Protein AF-R4KXL6-F1 (afdb_monomer_lite)

Organism: Sphingomonas elodea (NCBI:txid179878)

Foldseek 3Di:
DLVLLVPLPDPPVLSVVCSVLLVVLVVQLCVLQVQLVPDPDPVSVVVSLVSSVVSVVVNLCCLCPVSVVSLVVDDPVCSVVSVVVSVCVNVVVVVPSD

Sequence (98 aa):
LIELVLVMRLSESETVSKSVRLGFAAALMIALGYPGEIAADNGTRALWGTLSTIPFLYIVWELFRGLGDSINRQPESVRPLIRKARLLTFASWGNYPI

pLDDT: mean 92.11, std 5.05, range [69.88, 97.38]

Secondary structure (DSSP, 8-state):
-HHHHHTT---HHHHHHHHHHHHHHHHHHHHHHHHHHT-SSHHHHHHHHHHHHHHHHHHHHIIIIITHHHHHTS-TTTHHHHHHHHHHHHHHHTTTT-

Structure (mmCIF, N/CA/C/O backbone):
data_AF-R4KXL6-F1
#
_entry.id   AF-R4KXL6-F1
#
loop_
_atom_site.group_PDB
_atom_site.id
_atom_site.type_symbol
_atom_site.label_atom_id
_atom_site.label_alt_id
_atom_site.label_comp_id
_atom_site.label_asym_id
_atom_site.label_entity_id
_atom_site.label_seq_id
_atom_site.pdbx_PDB_ins_code
_atom_site.Cartn_x
_atom_site.Cartn_y
_atom_site.Cartn_z
_atom_site.occupancy
_atom_site.B_iso_or_equiv
_atom_site.auth_seq_id
_atom_site.auth_comp_id
_atom_site.auth_asym_id
_atom_site.auth_atom_id
_atom_site.pdbx_PDB_model_num
ATOM 1 N N . LEU A 1 1 ? -7.220 2.723 -0.336 1.00 84.31 1 LEU A N 1
ATOM 2 C CA . LEU A 1 1 ? -6.190 2.388 0.684 1.00 84.31 1 LEU A CA 1
ATOM 3 C C . LEU A 1 1 ? -6.305 3.274 1.925 1.00 84.31 1 LEU A C 1
ATOM 5 O O . LEU A 1 1 ? -6.615 2.746 2.982 1.00 84.31 1 LEU A O 1
ATOM 9 N N . ILE A 1 2 ? -6.115 4.594 1.812 1.00 90.38 2 ILE A N 1
ATOM 10 C CA . ILE A 1 2 ? -6.193 5.523 2.961 1.00 90.38 2 ILE A CA 1
ATOM 11 C C . ILE A 1 2 ? -7.578 5.530 3.614 1.00 90.38 2 ILE A C 1
ATOM 13 O O . ILE A 1 2 ? -7.680 5.446 4.830 1.00 90.38 2 ILE A O 1
ATOM 17 N N . GLU A 1 3 ? -8.646 5.512 2.817 1.00 90.62 3 GLU A N 1
ATOM 18 C CA . GLU A 1 3 ? -10.027 5.398 3.312 1.00 90.62 3 GLU A CA 1
ATOM 19 C C . GLU A 1 3 ? -10.218 4.195 4.246 1.00 90.62 3 GLU A C 1
ATOM 21 O O . GLU A 1 3 ? -10.865 4.306 5.284 1.00 90.62 3 GLU A O 1
ATOM 26 N N . LEU A 1 4 ? -9.592 3.056 3.921 1.00 90.75 4 LEU A N 1
ATOM 27 C CA . LEU A 1 4 ? -9.637 1.862 4.758 1.00 90.75 4 LEU A CA 1
ATOM 28 C C . LEU A 1 4 ? -8.918 2.096 6.094 1.00 90.75 4 LEU A C 1
ATOM 30 O O . LEU A 1 4 ? -9.416 1.653 7.121 1.00 90.75 4 LEU A O 1
ATOM 34 N N . VAL A 1 5 ? -7.786 2.808 6.101 1.00 91.00 5 VAL A N 1
ATOM 35 C CA . VAL A 1 5 ? -7.058 3.180 7.329 1.00 91.00 5 VAL A CA 1
ATOM 36 C C . VAL A 1 5 ? -7.911 4.094 8.212 1.0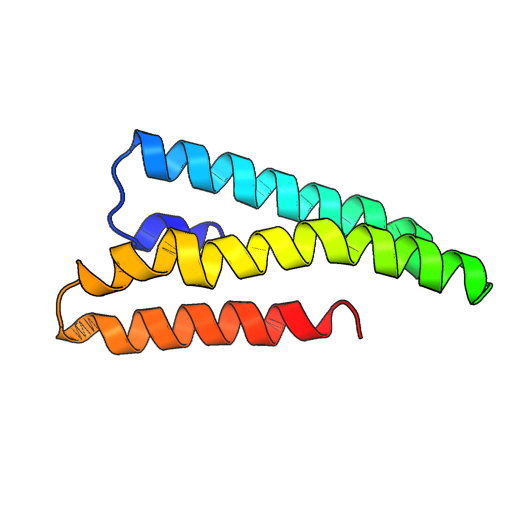0 91.00 5 VAL A C 1
ATOM 38 O O . VAL A 1 5 ? -7.993 3.869 9.418 1.00 91.00 5 VAL A O 1
ATOM 41 N N . LEU A 1 6 ? -8.600 5.073 7.620 1.00 91.06 6 LEU A N 1
ATOM 42 C CA . LEU A 1 6 ? -9.433 6.034 8.353 1.00 91.06 6 LEU A CA 1
ATOM 43 C C . LEU A 1 6 ? -10.604 5.367 9.093 1.00 91.06 6 LEU A C 1
ATOM 45 O O . LEU A 1 6 ? -10.975 5.805 10.179 1.00 91.06 6 LEU A O 1
ATOM 49 N N . VAL A 1 7 ? -11.154 4.270 8.563 1.00 90.12 7 VAL A N 1
ATOM 50 C CA . VAL A 1 7 ? -12.262 3.535 9.208 1.00 90.12 7 VAL A CA 1
ATOM 51 C C . VAL A 1 7 ? -11.801 2.461 10.206 1.00 90.12 7 VAL A C 1
ATOM 53 O O . VAL A 1 7 ? -12.625 1.779 10.813 1.00 90.12 7 VAL A O 1
ATOM 56 N N . MET A 1 8 ? -10.490 2.301 10.428 1.00 87.75 8 MET A N 1
ATOM 57 C CA . MET A 1 8 ? -9.927 1.230 11.267 1.00 87.75 8 MET A CA 1
ATOM 58 C C . MET A 1 8 ? -9.903 1.532 12.775 1.00 87.75 8 MET A C 1
ATOM 60 O O . MET A 1 8 ? -9.431 0.687 13.535 1.00 87.75 8 MET A O 1
ATOM 64 N N . ARG A 1 9 ? -10.448 2.674 13.229 1.00 87.94 9 ARG A N 1
ATOM 65 C CA . ARG A 1 9 ? -10.473 3.108 14.651 1.00 87.94 9 ARG A CA 1
ATOM 66 C C . ARG A 1 9 ? -9.103 3.002 15.340 1.00 87.94 9 ARG A C 1
ATOM 68 O O . ARG A 1 9 ? -8.999 2.542 16.476 1.00 87.94 9 ARG A O 1
ATOM 75 N N . LEU A 1 10 ? -8.051 3.377 14.623 1.00 90.12 10 LEU A N 1
ATOM 76 C CA . LEU A 1 10 ? -6.700 3.458 15.169 1.00 90.12 10 LEU A CA 1
ATOM 77 C C . LEU A 1 10 ? -6.562 4.718 16.030 1.00 90.12 10 LEU A C 1
ATOM 79 O O . LEU A 1 10 ? -7.387 5.629 15.935 1.00 90.12 10 LEU A O 1
ATOM 83 N N . SER A 1 11 ? -5.511 4.795 16.848 1.00 93.12 11 SER A N 1
ATOM 84 C CA . SER A 1 11 ? -5.145 6.080 17.450 1.00 93.12 11 SER A CA 1
ATOM 85 C C . SER A 1 11 ? -4.786 7.101 16.361 1.00 93.12 11 SER A C 1
ATOM 87 O O . SER A 1 11 ? -4.466 6.740 15.224 1.00 93.12 11 SER A O 1
ATOM 89 N N . GLU A 1 12 ? -4.843 8.392 16.683 1.00 93.12 12 GLU A N 1
ATOM 90 C CA . GLU A 1 12 ? -4.516 9.458 15.728 1.00 93.12 12 GLU A CA 1
ATOM 91 C C . GLU A 1 12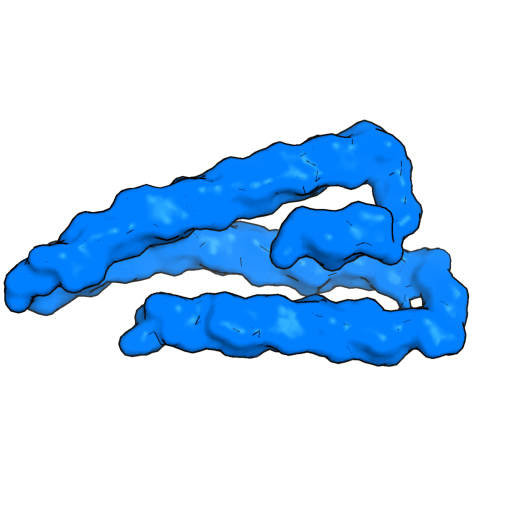 ? -3.086 9.309 15.184 1.00 93.12 12 GLU A C 1
ATOM 93 O O . GLU A 1 12 ? -2.870 9.329 13.971 1.00 93.12 12 GLU A O 1
ATOM 98 N N . SER A 1 13 ? -2.120 9.047 16.068 1.00 94.62 13 SER A N 1
ATOM 99 C CA . SER A 1 13 ? -0.717 8.849 15.695 1.00 94.62 13 SER A CA 1
ATOM 100 C C . SER A 1 13 ? -0.521 7.635 14.780 1.00 94.62 13 SER A C 1
ATOM 102 O O . SER A 1 13 ? 0.209 7.717 13.789 1.00 94.62 13 SER A O 1
ATOM 104 N N . GLU A 1 14 ? -1.204 6.519 15.052 1.00 92.31 14 GLU A N 1
ATOM 105 C CA . GLU A 1 14 ? -1.194 5.342 14.179 1.00 92.31 14 GLU A CA 1
ATOM 106 C C . GLU A 1 14 ? -1.860 5.621 12.831 1.00 92.31 14 GLU A C 1
ATOM 108 O O . GLU A 1 14 ? -1.344 5.193 11.799 1.00 92.31 14 GLU A O 1
ATOM 113 N N . THR A 1 15 ? -2.979 6.349 12.823 1.00 93.50 15 THR A N 1
ATOM 114 C CA . THR A 1 15 ? -3.710 6.714 11.602 1.00 93.50 15 THR A CA 1
ATOM 115 C C . THR A 1 15 ? -2.828 7.544 10.681 1.00 93.50 15 THR A C 1
ATOM 117 O O . THR A 1 15 ? -2.690 7.207 9.503 1.00 93.50 15 THR A O 1
ATOM 120 N N . VAL A 1 16 ? -2.182 8.586 11.213 1.00 95.38 16 VAL A N 1
ATOM 121 C CA . VAL A 1 16 ? -1.266 9.446 10.453 1.00 95.38 16 VAL A CA 1
ATOM 122 C C . VAL A 1 16 ? -0.064 8.641 9.964 1.00 95.38 16 VAL A C 1
ATOM 124 O O . VAL A 1 16 ? 0.232 8.643 8.771 1.00 95.38 16 VAL A O 1
ATOM 127 N N . SER A 1 17 ? 0.585 7.887 10.854 1.00 94.62 17 SER A N 1
ATOM 128 C CA . SER A 1 17 ? 1.766 7.086 10.516 1.00 94.62 17 SER A CA 1
ATOM 129 C C . SER A 1 17 ? 1.480 6.064 9.412 1.00 94.62 17 SER A C 1
ATOM 131 O O . SER A 1 17 ? 2.196 6.015 8.409 1.00 94.62 17 SER A O 1
ATOM 133 N N . LYS A 1 18 ? 0.399 5.280 9.540 1.00 94.06 18 LYS A N 1
ATOM 134 C CA . LYS A 1 18 ? 0.013 4.298 8.519 1.00 94.06 18 LYS A CA 1
ATOM 135 C C . LYS A 1 18 ? -0.404 4.976 7.222 1.00 94.06 18 LYS A C 1
ATOM 137 O O . LYS A 1 18 ? -0.001 4.505 6.165 1.00 94.06 18 LYS A O 1
ATOM 142 N N . SER A 1 19 ? -1.145 6.082 7.281 1.00 94.75 19 SER A N 1
ATOM 143 C CA . SER A 1 19 ? -1.559 6.814 6.078 1.00 94.75 19 SER A CA 1
ATOM 144 C C . SER A 1 19 ? -0.360 7.343 5.293 1.00 94.75 19 SER A C 1
ATOM 146 O O . SER A 1 19 ? -0.294 7.149 4.083 1.00 94.75 19 SER A O 1
ATOM 148 N N . VAL A 1 20 ? 0.628 7.932 5.974 1.00 95.94 20 VAL A N 1
ATOM 149 C CA . VAL A 1 20 ? 1.856 8.429 5.336 1.00 95.94 20 VAL A CA 1
ATOM 150 C C . VAL A 1 20 ? 2.674 7.278 4.753 1.00 95.94 20 VAL A C 1
ATOM 152 O O . VAL A 1 20 ? 3.053 7.336 3.587 1.00 95.94 20 VAL A O 1
ATOM 155 N N . ARG A 1 21 ? 2.913 6.206 5.519 1.00 95.38 21 ARG A N 1
ATOM 156 C CA . ARG A 1 21 ? 3.709 5.055 5.053 1.00 95.38 21 ARG A CA 1
ATOM 157 C C . ARG A 1 21 ? 3.066 4.344 3.868 1.00 95.38 21 ARG A C 1
ATOM 159 O O . ARG A 1 21 ? 3.744 4.052 2.889 1.00 95.38 21 ARG A O 1
ATOM 166 N N . LEU A 1 22 ? 1.763 4.083 3.945 1.00 95.44 22 LEU A N 1
ATOM 167 C CA . LEU A 1 22 ? 1.016 3.413 2.883 1.00 95.44 22 LEU A CA 1
ATOM 168 C C . LEU A 1 22 ? 0.838 4.303 1.654 1.00 95.44 22 LEU A C 1
ATOM 170 O O . LEU A 1 22 ? 0.943 3.811 0.534 1.00 95.44 22 LEU A O 1
ATOM 174 N N . GLY A 1 23 ? 0.612 5.604 1.850 1.00 95.81 23 GLY A N 1
ATOM 175 C CA . GLY A 1 23 ? 0.574 6.580 0.763 1.00 95.81 23 GLY A CA 1
ATOM 176 C C . GLY A 1 23 ? 1.916 6.677 0.039 1.00 95.81 23 GLY A C 1
ATOM 177 O O . GLY A 1 23 ? 1.957 6.600 -1.186 1.00 95.81 23 GLY A O 1
ATOM 178 N N . PHE A 1 24 ? 3.020 6.753 0.788 1.00 97.38 24 PHE A N 1
ATOM 179 C CA . PHE A 1 24 ? 4.369 6.758 0.224 1.00 97.38 24 PHE A CA 1
ATOM 180 C C . PHE A 1 24 ? 4.687 5.456 -0.519 1.00 97.38 24 PHE A C 1
ATOM 182 O O . PHE A 1 24 ? 5.182 5.499 -1.641 1.00 97.38 24 PHE A O 1
ATOM 189 N N . ALA A 1 25 ? 4.356 4.298 0.060 1.00 96.38 25 ALA A N 1
ATOM 190 C CA . ALA A 1 25 ? 4.541 3.010 -0.603 1.00 96.38 25 ALA A CA 1
ATOM 191 C C . ALA A 1 25 ? 3.741 2.919 -1.912 1.00 96.38 25 ALA A C 1
ATOM 193 O O . ALA A 1 25 ? 4.271 2.447 -2.914 1.00 96.38 25 ALA A O 1
ATOM 194 N N . ALA A 1 26 ? 2.498 3.412 -1.933 1.00 95.00 26 ALA A N 1
ATOM 195 C CA . ALA A 1 26 ? 1.685 3.444 -3.146 1.00 95.00 26 ALA A CA 1
ATOM 196 C C . ALA A 1 26 ? 2.280 4.381 -4.210 1.00 95.00 26 ALA A C 1
ATOM 198 O O . ALA A 1 26 ? 2.360 4.004 -5.377 1.00 95.00 26 ALA A O 1
ATOM 199 N N . ALA A 1 27 ? 2.756 5.565 -3.815 1.00 96.62 27 ALA A N 1
ATOM 200 C CA . ALA A 1 27 ? 3.436 6.485 -4.725 1.00 96.62 27 ALA A CA 1
ATOM 201 C C . ALA A 1 27 ? 4.715 5.865 -5.312 1.00 96.62 27 ALA A C 1
ATOM 203 O O . ALA A 1 27 ? 4.945 5.951 -6.516 1.00 96.62 27 ALA A O 1
ATOM 204 N N . LEU A 1 28 ? 5.513 5.185 -4.482 1.00 97.25 28 LEU A N 1
ATOM 205 C CA . LEU A 1 28 ? 6.728 4.499 -4.916 1.00 97.25 28 LEU A CA 1
ATOM 206 C C . LEU A 1 28 ? 6.422 3.330 -5.862 1.00 97.25 28 LEU A C 1
ATOM 208 O O . LEU A 1 28 ? 7.095 3.175 -6.874 1.00 97.25 28 LEU A O 1
ATOM 212 N N . MET A 1 29 ? 5.388 2.538 -5.566 1.00 95.69 29 MET A N 1
ATOM 213 C CA . MET A 1 29 ? 4.915 1.455 -6.433 1.00 95.69 29 MET A CA 1
ATOM 214 C C . MET A 1 29 ? 4.579 1.973 -7.836 1.00 95.69 29 MET A C 1
ATOM 216 O O . MET A 1 29 ? 5.058 1.417 -8.824 1.00 95.69 29 MET A O 1
ATOM 220 N N . ILE A 1 30 ? 3.822 3.070 -7.924 1.00 94.56 30 ILE A N 1
ATOM 221 C CA . ILE A 1 30 ? 3.448 3.694 -9.202 1.00 94.56 30 ILE A CA 1
ATOM 222 C C . ILE A 1 30 ? 4.689 4.241 -9.920 1.00 94.56 30 ILE A C 1
ATOM 224 O O . ILE A 1 30 ? 4.894 3.957 -11.098 1.00 94.56 30 ILE A O 1
ATOM 228 N N . ALA A 1 31 ? 5.553 4.971 -9.208 1.00 96.31 31 ALA A N 1
ATOM 229 C CA . ALA A 1 31 ? 6.760 5.559 -9.784 1.00 96.31 31 ALA A CA 1
ATOM 230 C C . ALA A 1 31 ? 7.729 4.504 -10.347 1.00 96.31 31 ALA A C 1
ATOM 232 O O . ALA A 1 31 ? 8.322 4.722 -11.399 1.00 96.31 31 ALA A O 1
ATOM 233 N N . LEU A 1 32 ? 7.873 3.357 -9.674 1.00 95.50 32 LEU A N 1
ATOM 234 C CA . LEU A 1 32 ? 8.692 2.235 -10.145 1.00 95.50 32 LEU A CA 1
ATOM 235 C C . LEU A 1 32 ? 8.023 1.449 -11.279 1.00 95.50 32 LEU A C 1
ATOM 237 O O . LEU A 1 32 ? 8.724 0.872 -12.101 1.00 95.50 32 LEU A O 1
ATOM 241 N N . GLY A 1 33 ? 6.689 1.400 -11.323 1.00 94.88 33 GLY A N 1
ATOM 242 C CA . GLY A 1 33 ? 5.949 0.678 -12.362 1.00 94.88 33 GLY A CA 1
ATOM 243 C C . GLY A 1 33 ? 5.960 1.398 -13.710 1.00 94.88 33 GLY A C 1
ATOM 244 O O . GLY A 1 33 ? 6.098 0.755 -14.749 1.00 94.88 33 GLY A O 1
ATOM 245 N N . TYR A 1 34 ? 5.895 2.732 -13.694 1.00 95.00 34 TYR A N 1
ATOM 246 C CA . TYR A 1 34 ? 5.755 3.546 -14.904 1.00 95.00 34 TYR A CA 1
ATOM 247 C C . TYR A 1 34 ? 6.859 3.326 -15.962 1.00 95.00 34 TYR A C 1
ATOM 249 O O . TYR A 1 34 ? 6.523 3.166 -17.135 1.00 95.00 34 TYR A O 1
ATOM 257 N N . PRO A 1 35 ? 8.162 3.229 -15.615 1.00 95.56 35 PRO A N 1
ATOM 258 C CA . PRO A 1 35 ? 9.196 2.895 -16.596 1.00 95.56 35 PRO A CA 1
ATOM 259 C C . PRO A 1 35 ? 9.003 1.522 -17.252 1.00 95.56 35 PRO A C 1
ATOM 261 O O . PRO A 1 35 ? 9.324 1.358 -18.426 1.00 95.56 35 PRO A O 1
ATOM 264 N N . GLY A 1 36 ? 8.482 0.540 -16.508 1.00 94.12 36 GLY A N 1
ATOM 265 C CA . GLY A 1 36 ? 8.139 -0.775 -17.047 1.00 94.12 36 GLY A CA 1
ATOM 266 C C . GLY A 1 36 ? 6.961 -0.703 -18.017 1.00 94.12 36 GLY A C 1
ATOM 267 O O . GLY A 1 36 ? 7.008 -1.325 -19.070 1.00 94.12 36 GLY A O 1
ATOM 268 N N . GLU A 1 37 ? 5.946 0.104 -17.714 1.00 92.19 37 GLU A N 1
ATOM 269 C CA . GLU A 1 37 ? 4.756 0.283 -18.559 1.00 92.19 37 GLU A CA 1
ATOM 270 C C . GLU A 1 37 ? 5.096 0.844 -19.950 1.00 92.19 37 GLU A C 1
ATOM 272 O O . GLU A 1 37 ? 4.578 0.369 -20.960 1.00 92.19 37 GLU A O 1
ATOM 277 N N . ILE A 1 38 ? 6.022 1.805 -20.019 1.00 95.31 38 ILE A N 1
ATOM 278 C CA . ILE A 1 38 ? 6.443 2.436 -21.283 1.00 95.31 38 ILE A CA 1
ATOM 279 C C . ILE A 1 38 ? 7.583 1.695 -21.998 1.00 95.31 38 ILE A C 1
ATOM 281 O O . ILE A 1 38 ? 7.983 2.090 -23.096 1.00 95.31 38 ILE A O 1
ATOM 285 N N . ALA A 1 39 ? 8.151 0.652 -21.388 1.00 95.38 39 ALA A N 1
ATOM 286 C CA . ALA A 1 39 ? 9.277 -0.072 -21.962 1.00 95.38 39 ALA A CA 1
ATOM 287 C C . ALA A 1 39 ? 8.863 -0.857 -23.213 1.00 95.38 39 ALA A C 1
ATOM 289 O O . ALA A 1 39 ? 7.769 -1.418 -23.282 1.00 95.38 39 ALA A O 1
ATOM 290 N N . ALA A 1 40 ? 9.759 -0.931 -24.200 1.00 94.81 40 ALA A N 1
ATOM 291 C CA . ALA A 1 40 ? 9.544 -1.688 -25.434 1.00 94.81 40 ALA A CA 1
ATOM 292 C C . ALA A 1 40 ? 9.995 -3.154 -25.313 1.00 94.81 40 ALA A C 1
ATOM 294 O O . ALA A 1 40 ? 9.380 -4.041 -25.911 1.00 94.81 40 ALA A O 1
ATOM 295 N N . ASP A 1 41 ? 11.045 -3.411 -24.528 1.00 96.56 41 ASP A N 1
ATOM 296 C CA . ASP A 1 41 ? 11.634 -4.732 -24.338 1.00 96.56 41 ASP A CA 1
ATOM 297 C C . ASP A 1 41 ? 11.155 -5.413 -23.045 1.00 96.56 41 ASP A C 1
ATOM 299 O O . ASP A 1 41 ? 10.789 -4.777 -22.055 1.00 96.56 41 ASP A O 1
ATOM 303 N N . ASN A 1 42 ? 11.182 -6.745 -23.047 1.00 94.25 42 ASN A N 1
ATOM 304 C CA . ASN A 1 42 ? 10.696 -7.540 -21.921 1.00 94.25 42 ASN A CA 1
ATOM 305 C C . ASN A 1 42 ? 11.638 -7.523 -20.707 1.00 94.25 42 ASN A C 1
ATOM 307 O O . ASN A 1 42 ? 11.174 -7.751 -19.592 1.00 94.25 42 ASN A O 1
ATOM 311 N N . GLY A 1 43 ? 12.934 -7.253 -20.893 1.00 95.69 43 GLY A N 1
ATOM 312 C CA . GLY A 1 43 ? 13.902 -7.211 -19.796 1.00 95.69 43 GLY A CA 1
ATOM 313 C C . GLY A 1 43 ? 13.656 -6.012 -18.883 1.00 95.69 43 GLY A C 1
ATOM 314 O O . GLY A 1 43 ? 13.514 -6.169 -17.670 1.00 95.69 43 GLY A O 1
ATOM 315 N N . THR A 1 44 ? 13.510 -4.827 -19.474 1.00 94.56 44 THR A N 1
ATOM 316 C CA . THR A 1 44 ? 13.173 -3.587 -18.766 1.00 94.56 44 THR A CA 1
ATOM 317 C C . THR A 1 44 ? 11.805 -3.690 -18.088 1.00 94.56 44 THR A C 1
ATOM 319 O O . THR A 1 44 ? 11.688 -3.341 -16.912 1.00 94.56 44 THR A O 1
ATOM 322 N N . ARG A 1 45 ? 10.791 -4.248 -18.775 1.00 94.19 45 ARG A N 1
ATOM 323 C CA . ARG A 1 45 ? 9.469 -4.537 -18.179 1.00 94.19 45 ARG A CA 1
ATOM 324 C C . ARG A 1 45 ? 9.586 -5.405 -16.928 1.00 94.19 45 ARG A C 1
ATOM 326 O O . ARG A 1 45 ? 9.054 -5.046 -15.882 1.00 94.19 45 ARG A O 1
ATOM 333 N N . ALA A 1 46 ? 10.309 -6.523 -17.022 1.00 93.62 46 ALA A N 1
ATOM 334 C CA . ALA A 1 46 ? 10.466 -7.462 -15.916 1.00 93.62 46 ALA A CA 1
ATOM 335 C C . ALA A 1 46 ? 11.217 -6.845 -14.726 1.00 93.62 46 ALA A C 1
ATOM 337 O O . ALA A 1 46 ? 10.818 -7.046 -13.577 1.00 93.62 46 ALA A O 1
ATOM 338 N N . LEU A 1 47 ? 12.273 -6.065 -14.984 1.00 95.75 47 LEU A N 1
ATOM 339 C CA . LEU A 1 47 ? 13.043 -5.389 -13.939 1.00 95.75 47 LEU A CA 1
ATOM 340 C C . LEU A 1 47 ? 12.172 -4.399 -13.156 1.00 95.75 47 LEU A C 1
ATOM 342 O O . LEU A 1 47 ? 12.059 -4.508 -11.935 1.00 95.75 47 LEU A O 1
ATOM 346 N N . TRP A 1 48 ? 11.531 -3.459 -13.851 1.00 95.56 48 TRP A N 1
ATOM 347 C CA . TRP A 1 48 ? 10.714 -2.427 -13.209 1.00 95.56 48 TRP A CA 1
ATOM 348 C C . TRP A 1 48 ? 9.431 -2.990 -12.593 1.00 95.56 48 TRP A C 1
ATOM 350 O O . TRP A 1 48 ? 9.060 -2.580 -11.493 1.00 95.56 48 TRP A O 1
ATOM 360 N N . GLY A 1 49 ? 8.817 -4.001 -13.216 1.00 93.56 49 GLY A N 1
ATOM 361 C CA . GLY A 1 49 ? 7.703 -4.746 -12.623 1.00 93.56 49 GLY A CA 1
ATOM 362 C C . GLY A 1 49 ? 8.096 -5.434 -11.311 1.00 93.56 49 GLY A C 1
ATOM 363 O O . GLY A 1 49 ? 7.391 -5.321 -10.306 1.00 93.56 49 GLY A O 1
ATOM 364 N N . THR A 1 50 ? 9.274 -6.067 -11.265 1.00 94.31 50 THR A N 1
ATOM 365 C CA . THR A 1 50 ? 9.797 -6.688 -10.035 1.00 94.31 50 THR A CA 1
ATOM 366 C C . THR A 1 50 ? 10.075 -5.641 -8.957 1.00 94.31 50 THR A C 1
ATOM 368 O O . THR A 1 50 ? 9.686 -5.827 -7.804 1.00 94.31 50 THR A O 1
ATOM 371 N N . LEU A 1 51 ? 10.691 -4.511 -9.319 1.00 96.12 51 LEU A N 1
ATOM 372 C CA . LEU A 1 51 ? 10.958 -3.414 -8.384 1.00 96.12 51 LEU A CA 1
ATOM 373 C C . LEU A 1 51 ? 9.665 -2.802 -7.828 1.00 96.12 51 LEU A C 1
ATOM 375 O O . LEU A 1 51 ? 9.580 -2.573 -6.625 1.00 96.12 51 LEU A O 1
ATOM 379 N N . SER A 1 52 ? 8.647 -2.594 -8.668 1.00 95.94 52 SER A N 1
ATOM 380 C CA . SER A 1 52 ? 7.321 -2.106 -8.258 1.00 95.94 52 SER A CA 1
ATOM 381 C C . SER A 1 52 ? 6.566 -3.109 -7.371 1.00 95.94 52 SER A C 1
ATOM 383 O O . SER A 1 52 ? 5.827 -2.722 -6.464 1.00 95.94 52 SER A O 1
ATOM 385 N N . THR A 1 53 ? 6.819 -4.410 -7.537 1.00 94.75 53 THR A N 1
ATOM 386 C CA . THR A 1 53 ? 6.210 -5.455 -6.699 1.00 94.75 53 THR A CA 1
ATOM 387 C C . THR A 1 53 ? 6.672 -5.380 -5.236 1.00 94.75 53 THR A C 1
ATOM 389 O O . THR A 1 53 ? 5.916 -5.731 -4.333 1.00 94.75 53 THR A O 1
ATOM 392 N N . ILE A 1 54 ? 7.875 -4.869 -4.953 1.00 95.75 54 ILE A N 1
ATOM 393 C CA . ILE A 1 54 ? 8.403 -4.750 -3.582 1.00 95.75 54 ILE A CA 1
ATOM 394 C C . ILE A 1 54 ? 7.513 -3.857 -2.687 1.00 95.75 54 ILE A C 1
ATOM 396 O O . ILE A 1 54 ? 7.034 -4.344 -1.656 1.00 95.75 54 ILE A O 1
ATOM 400 N N . PRO A 1 55 ? 7.236 -2.579 -3.028 1.00 95.94 55 PRO A N 1
ATOM 401 C CA . PRO A 1 55 ? 6.320 -1.754 -2.245 1.00 95.94 55 PRO A CA 1
ATOM 402 C C . PRO A 1 55 ? 4.880 -2.286 -2.264 1.00 95.94 55 PRO A C 1
ATOM 404 O O . PRO A 1 55 ? 4.184 -2.148 -1.257 1.00 95.94 55 PRO A O 1
ATOM 407 N N . PHE A 1 56 ? 4.437 -2.950 -3.340 1.00 95.00 56 PHE A N 1
ATOM 408 C CA . PHE A 1 56 ? 3.133 -3.621 -3.354 1.00 95.00 56 PHE A CA 1
ATOM 409 C C . PHE A 1 56 ? 3.035 -4.694 -2.260 1.00 95.00 56 PHE A C 1
ATOM 411 O O . PHE A 1 56 ? 2.100 -4.680 -1.459 1.00 95.00 56 PHE A O 1
ATOM 418 N N . LEU A 1 57 ? 4.029 -5.582 -2.151 1.00 94.69 57 LEU A N 1
ATOM 419 C CA . LEU A 1 57 ? 4.068 -6.617 -1.115 1.00 94.69 57 LEU A CA 1
ATOM 420 C C . LEU A 1 57 ? 4.097 -6.027 0.300 1.00 94.69 57 LEU A C 1
ATOM 422 O O . LEU A 1 57 ? 3.465 -6.579 1.202 1.00 94.69 57 LEU A O 1
ATOM 426 N N . TYR A 1 58 ? 4.764 -4.887 0.497 1.00 95.12 58 TYR A N 1
ATOM 427 C CA . TYR A 1 58 ? 4.705 -4.153 1.763 1.00 95.12 58 TYR A CA 1
ATOM 428 C C . TYR A 1 58 ? 3.279 -3.676 2.092 1.00 95.12 58 TYR A C 1
ATOM 430 O O . TYR A 1 58 ? 2.810 -3.877 3.215 1.00 95.12 58 TYR A O 1
ATOM 438 N N . ILE A 1 59 ? 2.555 -3.111 1.117 1.00 94.62 59 ILE A N 1
ATOM 439 C CA . ILE A 1 59 ? 1.148 -2.709 1.290 1.00 94.62 59 ILE A CA 1
ATOM 440 C C . ILE A 1 59 ? 0.285 -3.923 1.656 1.00 94.62 59 ILE A C 1
ATOM 442 O O . ILE A 1 59 ? -0.513 -3.848 2.591 1.00 94.62 59 ILE A O 1
ATOM 446 N N . VAL A 1 60 ? 0.460 -5.055 0.965 1.00 93.88 60 VAL A N 1
ATOM 447 C CA . VAL A 1 60 ? -0.259 -6.301 1.277 1.00 93.88 60 VAL A CA 1
ATOM 448 C C . VAL A 1 60 ? 0.040 -6.754 2.706 1.00 93.88 60 VAL A C 1
ATOM 450 O O . VAL A 1 60 ? -0.884 -7.042 3.470 1.00 93.88 60 VAL A O 1
ATOM 453 N N . TRP A 1 61 ? 1.310 -6.775 3.106 1.00 93.94 61 TRP A N 1
ATOM 454 C CA . TRP A 1 61 ? 1.695 -7.149 4.463 1.00 93.94 61 TRP A CA 1
ATOM 455 C C . TRP A 1 61 ? 1.012 -6.265 5.516 1.00 93.94 61 TRP A C 1
ATOM 457 O O . TRP A 1 61 ? 0.416 -6.788 6.460 1.00 93.94 61 TRP A O 1
ATOM 467 N N . GLU A 1 62 ? 1.004 -4.946 5.327 1.00 93.12 62 GLU A N 1
ATOM 468 C CA . GLU A 1 62 ? 0.364 -4.011 6.256 1.00 93.12 62 GLU A CA 1
ATOM 469 C C . GLU A 1 62 ? -1.165 -4.195 6.299 1.00 93.12 62 GLU A C 1
ATOM 471 O O . GLU A 1 62 ? -1.763 -4.176 7.376 1.00 93.12 62 GLU A O 1
ATOM 476 N N . LEU A 1 63 ? -1.812 -4.454 5.155 1.00 91.56 63 LEU A N 1
ATOM 477 C CA . LEU A 1 63 ? -3.254 -4.725 5.082 1.00 91.56 63 LEU A CA 1
ATOM 478 C C . LEU A 1 63 ? -3.657 -5.968 5.893 1.00 91.56 63 LEU A C 1
ATOM 480 O O . LEU A 1 63 ? -4.692 -5.966 6.570 1.00 91.56 63 LEU A O 1
ATOM 484 N N . PHE A 1 64 ? -2.873 -7.046 5.828 1.00 90.81 64 PHE A N 1
ATOM 485 C CA . PHE A 1 64 ? -3.232 -8.316 6.467 1.00 90.81 64 PHE A CA 1
ATOM 486 C C . PHE A 1 64 ? -2.709 -8.455 7.896 1.00 90.81 64 PHE A C 1
ATOM 488 O O . PHE A 1 64 ? -3.462 -8.905 8.761 1.00 90.81 64 PHE A O 1
ATOM 495 N N . ARG A 1 65 ? -1.456 -8.065 8.152 1.00 87.81 65 ARG A N 1
ATOM 496 C CA . ARG A 1 65 ? -0.839 -8.105 9.484 1.00 87.81 65 ARG A CA 1
ATOM 497 C C . ARG A 1 65 ? -1.107 -6.814 10.246 1.00 87.81 65 ARG A C 1
ATOM 499 O O . ARG A 1 65 ? -1.786 -6.848 11.265 1.00 87.81 65 ARG A O 1
ATOM 506 N N . GLY A 1 66 ? -0.638 -5.683 9.722 1.00 80.94 66 GLY A N 1
ATOM 507 C CA . GLY A 1 66 ? -0.674 -4.391 10.417 1.00 80.94 66 GLY A CA 1
ATOM 508 C C . GLY A 1 66 ? -2.078 -3.860 10.727 1.00 80.94 66 GLY A C 1
ATOM 509 O O . GLY A 1 66 ? -2.247 -3.117 11.694 1.00 80.94 66 GLY A O 1
ATOM 510 N N . LEU A 1 67 ? -3.079 -4.233 9.927 1.00 81.88 67 LEU A N 1
ATOM 511 C CA . LEU A 1 67 ? -4.493 -3.872 10.098 1.00 81.88 67 LEU A CA 1
ATOM 512 C C . LEU A 1 67 ? -5.380 -5.073 10.479 1.00 81.88 67 LEU A C 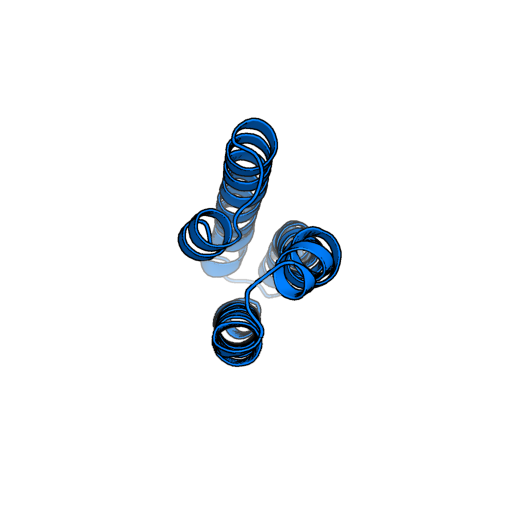1
ATOM 514 O O . LEU A 1 67 ? -6.589 -4.934 10.644 1.00 81.88 67 LEU A O 1
ATOM 518 N N . GLY A 1 68 ? -4.815 -6.275 10.620 1.00 86.56 68 GLY A N 1
ATOM 519 C CA . GLY A 1 68 ? -5.579 -7.453 11.039 1.00 86.56 68 GLY A CA 1
ATOM 520 C C . GLY A 1 68 ? -6.118 -7.318 12.464 1.00 86.56 68 GLY A C 1
ATOM 521 O O . GLY A 1 68 ? -7.286 -7.619 12.720 1.00 86.56 68 GLY A O 1
ATOM 522 N N . ASP A 1 69 ? -5.289 -6.798 13.366 1.00 85.56 69 ASP A N 1
ATOM 523 C CA . ASP A 1 69 ? -5.628 -6.653 14.782 1.00 85.56 69 ASP A CA 1
ATOM 524 C C . ASP A 1 69 ? -6.702 -5.589 15.019 1.00 85.56 69 ASP A C 1
ATOM 526 O O . ASP A 1 69 ? -7.598 -5.781 15.845 1.00 85.56 69 ASP A O 1
ATOM 530 N N . SER A 1 70 ? -6.669 -4.487 14.263 1.00 87.31 70 SER A N 1
ATOM 531 C CA . SER A 1 70 ? -7.672 -3.424 14.376 1.00 87.31 70 SER A CA 1
ATOM 532 C C . SER A 1 70 ? -9.058 -3.907 13.961 1.00 87.31 70 SER A C 1
ATOM 534 O O . SER A 1 70 ? -10.031 -3.542 14.613 1.00 87.31 70 SER A O 1
ATOM 536 N N . ILE A 1 71 ? -9.169 -4.794 12.962 1.00 89.81 71 ILE A N 1
ATOM 537 C CA . ILE A 1 71 ? -10.449 -5.404 12.561 1.00 89.81 71 ILE A CA 1
ATOM 538 C C . ILE A 1 71 ? -11.080 -6.172 13.726 1.00 89.81 71 ILE A C 1
ATOM 540 O O . ILE A 1 71 ? -12.291 -6.099 13.923 1.00 89.81 71 ILE A O 1
ATOM 544 N N . ASN A 1 72 ? -10.288 -6.883 14.529 1.00 88.94 72 ASN A N 1
ATOM 545 C CA . ASN A 1 72 ? -10.813 -7.633 15.672 1.00 88.94 72 ASN A CA 1
ATOM 546 C C . ASN A 1 72 ? -11.281 -6.716 16.817 1.00 88.94 72 ASN A C 1
ATOM 548 O O . ASN A 1 72 ? -12.138 -7.116 17.599 1.00 88.94 72 ASN A O 1
ATOM 552 N N . ARG A 1 73 ? -10.799 -5.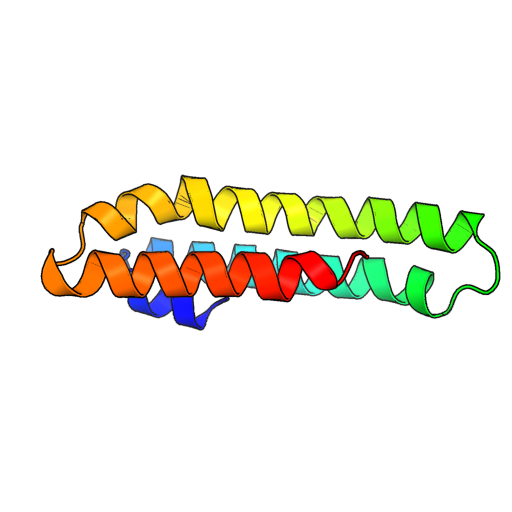467 16.879 1.00 89.50 73 ARG A N 1
ATOM 553 C CA . ARG A 1 73 ? -11.260 -4.442 17.837 1.00 89.50 73 ARG A CA 1
ATOM 554 C C . ARG A 1 73 ? -12.568 -3.760 17.415 1.00 89.50 73 ARG A C 1
ATOM 556 O O . ARG A 1 73 ? -13.148 -3.006 18.192 1.00 89.50 73 ARG A O 1
ATOM 563 N N . GLN A 1 74 ? -13.048 -4.009 16.196 1.00 91.12 74 GLN A N 1
ATOM 564 C CA . GLN A 1 74 ? -14.292 -3.426 15.692 1.00 91.12 74 GLN A CA 1
ATOM 565 C C . GLN A 1 74 ? -15.530 -4.119 16.286 1.00 91.12 74 GLN A C 1
ATOM 567 O O . GLN A 1 74 ? -15.441 -5.296 16.660 1.00 91.12 74 GLN A O 1
ATOM 572 N N . PRO A 1 75 ? -16.694 -3.439 16.329 1.00 94.00 75 PRO A N 1
ATOM 573 C CA . PRO A 1 75 ? -17.968 -4.069 16.671 1.00 94.00 75 PRO A CA 1
ATOM 574 C C . PRO A 1 75 ? -18.247 -5.285 15.784 1.00 94.00 75 PRO A C 1
ATOM 576 O O . PRO A 1 75 ? -17.986 -5.252 14.581 1.00 94.00 75 PRO A O 1
ATOM 579 N N . GLU A 1 76 ? -18.794 -6.357 16.356 1.00 93.81 76 GLU A N 1
ATOM 580 C CA . GLU A 1 76 ? -18.967 -7.635 15.648 1.00 93.81 76 GLU A CA 1
ATOM 581 C C . GLU A 1 76 ? -19.794 -7.510 14.366 1.00 93.81 76 GLU A C 1
ATOM 583 O O . GLU A 1 76 ? -19.457 -8.131 13.358 1.00 93.81 76 GLU A O 1
ATOM 588 N N . SER A 1 77 ? -20.799 -6.631 14.375 1.00 94.81 77 SER A N 1
ATOM 589 C CA . SER A 1 77 ? -21.677 -6.359 13.235 1.00 94.81 77 SER A CA 1
ATOM 590 C C . SER A 1 77 ? -20.943 -5.819 12.001 1.00 94.81 77 SER A C 1
ATOM 592 O O . SER A 1 77 ? -21.368 -6.092 10.880 1.00 94.81 77 SER A O 1
ATOM 594 N N . VAL A 1 78 ? -19.827 -5.095 12.170 1.00 92.94 78 VAL A N 1
ATOM 595 C CA . VAL A 1 78 ? -19.101 -4.454 11.054 1.00 92.94 78 VAL A CA 1
ATOM 596 C C . VAL A 1 78 ? -17.851 -5.218 10.612 1.00 92.94 78 VAL A C 1
ATOM 598 O O . VAL A 1 78 ? -17.355 -4.995 9.505 1.00 92.94 78 VAL A O 1
ATOM 601 N N . ARG A 1 79 ? -17.345 -6.163 11.421 1.00 92.94 79 ARG A N 1
ATOM 602 C CA . ARG A 1 79 ? -16.144 -6.957 11.082 1.00 92.94 79 ARG A CA 1
ATOM 603 C C . ARG A 1 79 ? -16.233 -7.632 9.705 1.00 92.94 79 ARG A C 1
ATOM 605 O O . ARG A 1 79 ? -15.241 -7.572 8.973 1.00 92.94 79 ARG A O 1
ATOM 612 N N . PRO A 1 80 ? -17.361 -8.257 9.300 1.00 94.44 80 PRO A N 1
ATOM 613 C CA . PRO A 1 80 ? -17.459 -8.890 7.986 1.00 94.44 80 PRO A CA 1
ATOM 614 C C . PRO A 1 80 ? -17.306 -7.891 6.837 1.00 94.44 80 PRO A C 1
ATOM 616 O O . PRO A 1 80 ? -16.659 -8.208 5.839 1.00 94.44 80 PRO A O 1
ATOM 619 N N . LEU A 1 81 ? -17.853 -6.681 6.985 1.00 94.00 81 LEU A N 1
ATOM 620 C CA . LEU A 1 81 ? -17.766 -5.635 5.968 1.00 94.00 81 LEU A CA 1
ATOM 621 C C . LEU A 1 81 ? -16.319 -5.167 5.788 1.00 94.00 81 LEU A C 1
ATOM 623 O O . LEU A 1 81 ? -15.828 -5.116 4.664 1.00 94.00 81 LEU A O 1
ATOM 627 N N . ILE A 1 82 ? -15.606 -4.918 6.888 1.00 92.56 82 ILE A N 1
ATOM 628 C CA . ILE A 1 82 ? -14.211 -4.461 6.834 1.00 92.56 82 ILE A CA 1
ATOM 629 C C . ILE A 1 82 ? -13.297 -5.558 6.265 1.00 92.56 82 ILE A C 1
ATOM 631 O O . ILE A 1 82 ? -12.409 -5.272 5.462 1.00 92.56 82 ILE A O 1
ATOM 635 N N . ARG A 1 83 ? -13.543 -6.835 6.598 1.00 92.81 83 ARG A N 1
ATOM 636 C CA . ARG A 1 83 ? -12.815 -7.968 5.996 1.00 92.81 83 ARG A CA 1
ATOM 637 C C . ARG A 1 83 ? -13.020 -8.040 4.484 1.00 92.81 83 ARG A C 1
ATOM 639 O O . ARG A 1 83 ? -12.042 -8.234 3.764 1.00 92.81 83 ARG A O 1
ATOM 646 N N . LYS A 1 84 ? -14.256 -7.852 4.008 1.00 94.75 84 LYS A N 1
ATOM 647 C CA . LYS A 1 84 ? -14.572 -7.795 2.573 1.00 94.75 84 LYS A CA 1
ATOM 648 C C . LYS A 1 84 ? -13.918 -6.590 1.901 1.00 94.75 84 LYS A C 1
ATOM 650 O O . LYS A 1 84 ? -13.306 -6.767 0.859 1.00 94.75 84 LYS A O 1
ATOM 655 N N . ALA A 1 85 ? -13.972 -5.405 2.509 1.00 93.81 85 ALA A N 1
ATOM 656 C CA . ALA A 1 85 ? -13.332 -4.199 1.979 1.00 93.81 85 ALA A CA 1
ATOM 657 C C . ALA A 1 85 ? -11.809 -4.365 1.846 1.00 93.81 85 ALA A C 1
ATOM 659 O O . ALA A 1 85 ? -11.227 -4.016 0.817 1.00 93.81 85 ALA A O 1
ATOM 660 N N . ARG A 1 86 ? -11.162 -4.974 2.849 1.00 93.56 86 ARG A N 1
ATOM 661 C CA . ARG A 1 86 ? -9.741 -5.334 2.782 1.00 93.56 86 ARG A CA 1
ATOM 662 C C . ARG A 1 86 ? -9.459 -6.313 1.644 1.00 93.56 86 ARG A C 1
ATOM 664 O O . ARG A 1 86 ? -8.530 -6.088 0.876 1.00 93.56 86 ARG A O 1
ATOM 671 N N . LEU A 1 87 ? -10.244 -7.387 1.538 1.00 93.69 87 LEU A N 1
ATOM 672 C CA . LEU A 1 87 ? -10.051 -8.396 0.496 1.00 93.69 87 LEU A CA 1
ATOM 673 C C . LEU A 1 87 ? -10.267 -7.808 -0.902 1.00 93.69 87 LEU A C 1
ATOM 675 O O . LEU A 1 87 ? -9.476 -8.077 -1.795 1.00 93.69 87 LEU A O 1
ATOM 679 N N . LEU A 1 88 ? -11.285 -6.963 -1.069 1.00 93.50 88 LEU A N 1
ATOM 680 C CA . LEU A 1 88 ? -11.556 -6.248 -2.312 1.00 93.50 88 LEU A CA 1
ATOM 681 C C . LEU A 1 88 ? -10.397 -5.318 -2.682 1.00 93.50 88 LEU A C 1
ATOM 683 O O . LEU A 1 88 ? -9.985 -5.294 -3.837 1.00 93.50 88 LEU A O 1
ATOM 687 N N . THR A 1 89 ? -9.839 -4.591 -1.709 1.00 92.00 89 THR A N 1
ATOM 688 C CA . THR A 1 89 ? -8.661 -3.736 -1.930 1.00 92.00 89 THR A CA 1
ATOM 689 C C . THR A 1 89 ? -7.474 -4.567 -2.411 1.00 92.00 89 THR A C 1
ATOM 691 O O . THR A 1 89 ? -6.852 -4.227 -3.409 1.00 92.00 89 THR A O 1
ATOM 694 N N . PHE A 1 90 ? -7.192 -5.690 -1.747 1.00 91.56 90 PHE A N 1
ATOM 695 C CA . PHE A 1 90 ? -6.123 -6.597 -2.157 1.00 91.56 90 PHE A CA 1
ATOM 696 C C . PHE A 1 90 ? -6.357 -7.176 -3.560 1.00 91.56 90 PHE A C 1
ATOM 698 O O . PHE A 1 90 ? -5.457 -7.127 -4.387 1.00 91.56 90 PHE A O 1
ATOM 705 N N . ALA A 1 91 ? -7.558 -7.685 -3.843 1.00 91.00 91 ALA A N 1
ATOM 706 C CA . ALA A 1 91 ? -7.878 -8.313 -5.122 1.00 91.00 91 ALA A CA 1
ATOM 707 C C . ALA A 1 91 ? -7.845 -7.314 -6.288 1.00 91.00 91 ALA A C 1
ATOM 709 O O . ALA A 1 91 ? -7.276 -7.612 -7.332 1.00 91.00 91 ALA A O 1
ATOM 710 N N . SER A 1 92 ? -8.410 -6.118 -6.102 1.00 90.12 92 SER A N 1
ATOM 711 C CA . SER A 1 92 ? -8.398 -5.069 -7.132 1.00 90.12 92 SER A CA 1
ATOM 712 C C . SER A 1 92 ? -6.986 -4.571 -7.433 1.00 90.12 92 SER A C 1
ATOM 714 O O . SER A 1 92 ? -6.656 -4.333 -8.590 1.00 90.12 92 SER A O 1
ATOM 716 N N . TRP A 1 93 ? -6.131 -4.454 -6.415 1.00 88.75 93 TRP A N 1
ATOM 717 C CA . TRP A 1 93 ? -4.755 -3.994 -6.605 1.00 88.75 93 TRP A CA 1
ATOM 718 C C . TRP A 1 93 ? -3.818 -5.106 -7.079 1.00 88.75 93 TRP A C 1
ATOM 720 O O . TRP A 1 93 ? -2.877 -4.829 -7.809 1.00 88.75 93 TRP A O 1
ATOM 730 N N . GLY A 1 94 ? -4.093 -6.364 -6.729 1.00 83.12 94 GLY A N 1
ATOM 731 C CA . GLY A 1 94 ? -3.314 -7.522 -7.171 1.00 83.12 94 GLY A CA 1
ATOM 732 C C . GLY A 1 94 ? -3.371 -7.791 -8.674 1.00 83.12 94 GLY A C 1
ATOM 733 O O . GLY A 1 94 ? -2.557 -8.564 -9.162 1.00 83.12 94 GLY A O 1
ATOM 734 N N . ASN A 1 95 ? -4.283 -7.144 -9.406 1.00 79.88 95 ASN A N 1
ATOM 735 C CA . ASN A 1 95 ? -4.331 -7.205 -10.865 1.00 79.88 95 ASN A CA 1
ATOM 736 C C . ASN A 1 95 ? -3.363 -6.225 -11.548 1.00 79.88 95 ASN A C 1
ATOM 738 O O . ASN A 1 95 ? -3.065 -6.411 -12.715 1.00 79.88 95 ASN A O 1
AT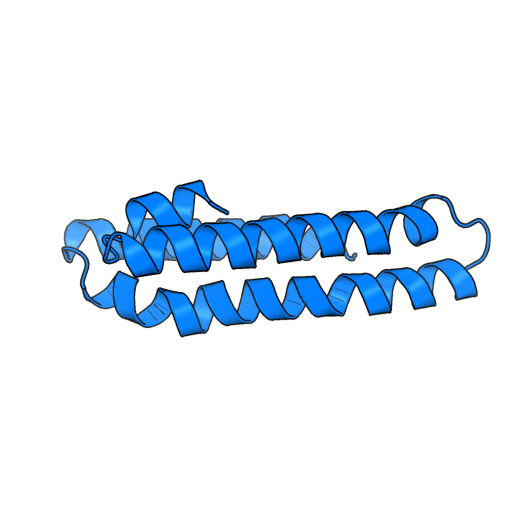OM 742 N N . TYR A 1 96 ? -2.888 -5.175 -10.869 1.00 75.81 96 TYR A N 1
ATOM 743 C CA . TYR A 1 96 ? -1.982 -4.192 -11.488 1.00 75.81 96 TYR A CA 1
ATOM 744 C C . TYR A 1 96 ? -0.617 -4.763 -11.916 1.00 75.81 96 TYR A C 1
ATOM 746 O O . TYR A 1 96 ? -0.103 -4.319 -12.937 1.00 75.81 96 TYR A O 1
ATOM 754 N N . PRO A 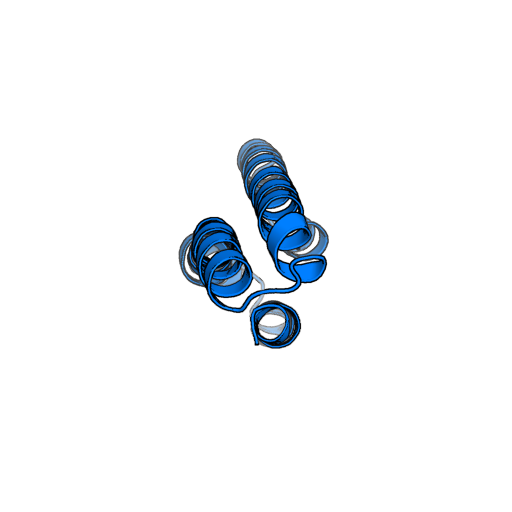1 97 ? 0.001 -5.701 -11.171 1.00 70.06 97 PRO A N 1
ATOM 755 C CA . PRO A 1 97 ? 1.278 -6.301 -11.565 1.00 70.06 97 PRO A CA 1
ATOM 756 C C . PRO A 1 97 ? 1.185 -7.419 -12.622 1.00 70.06 97 PRO A C 1
ATOM 758 O O . PRO A 1 97 ? 2.216 -8.019 -12.923 1.00 70.06 97 PRO A O 1
ATOM 761 N N . ILE A 1 98 ? -0.019 -7.756 -13.105 1.00 69.88 98 ILE A N 1
ATOM 762 C CA . ILE A 1 98 ? -0.291 -8.855 -14.053 1.00 69.88 98 ILE A CA 1
ATOM 763 C C . ILE A 1 98 ? -0.476 -8.276 -15.454 1.00 69.88 98 ILE A C 1
ATOM 765 O O . ILE A 1 98 ? 0.151 -8.823 -16.388 1.00 69.88 98 ILE A O 1
#

InterPro domains:
  IPR001425 Archaeal/bacterial/fungal rhodopsins [PF01036] (1-98)

Radius of gyration: 15.3 Å; chains: 1; bounding box: 36×18×43 Å